Protein AF-W2LDK3-F1 (afdb_monomer)

Secondary structure (DSSP, 8-state):
----S-S------TTSB---HHHHHHHHHHHEEEEE-TTS-EEEEEEETTS-EEEPPSSSTTHHHHHHHHHH-TTHHHHHHHTTTTTTTTGGGB-HHHHHHHHHHHHHHHTT--TTGGG-HHHHHH-SSPP--HHHHHHHHHHHHTT--

pLDDT: mean 72.53, std 18.19, range [25.55, 94.19]

Foldseek 3Di:
DPPPPDPPPPDDPPPFFPADLVLLVLLLVVFWDFDADPVRHGPQWIAGPVRDIDRADPPPHSVVSVVVCVVPVVVSLVVCVVPVVNVCSRVSRGHPVRNLLVVLVCCCVVVVHDLCQLVDPVNCVPDPRHRDHSVRNVVVVVVVVVPDD

Organism: Phytophthora nicotianae (NCBI:txid4792)

Mean predicted aligned error: 12.31 Å

Sequence (149 aa):
MLEFLCPKATFIHSSIYHGTGKHLQKVCNFYFKPVLDYQDEPTGWFRCRCTKKRNQDPKPGYTNLMSHVRAQHPNFADEIAGS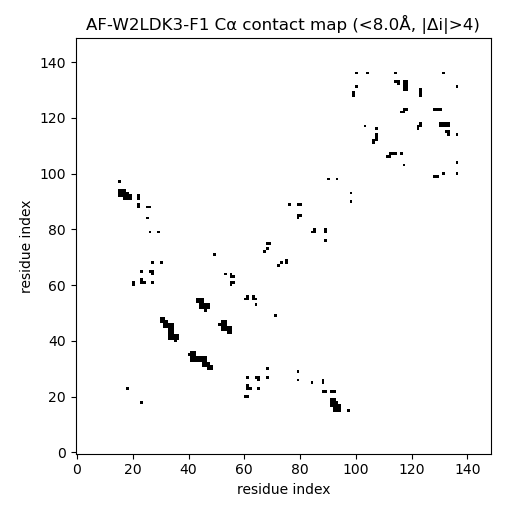GLSSGTLIGFVDKKSSIIFSWIDWVVSCNLPFNFPENHTVVKYTTMPSLSTESIEKYLIRENEGAP

Structure (mmCIF, N/CA/C/O backbone):
data_AF-W2LDK3-F1
#
_entry.id   AF-W2LDK3-F1
#
loop_
_atom_site.group_PDB
_atom_site.id
_atom_site.type_symbol
_atom_site.label_atom_id
_atom_site.label_alt_id
_atom_site.label_comp_id
_atom_site.label_asym_id
_atom_site.label_entity_id
_atom_site.label_seq_id
_atom_site.pdbx_PDB_ins_code
_atom_site.Cartn_x
_atom_site.Cartn_y
_atom_site.Cartn_z
_atom_site.occupancy
_atom_site.B_iso_or_equiv
_atom_site.auth_seq_id
_atom_site.auth_comp_id
_atom_site.auth_asym_id
_atom_site.auth_atom_id
_atom_site.pdbx_PDB_model_num
ATOM 1 N N . MET A 1 1 ? -20.198 -19.721 11.211 1.00 31.66 1 MET A N 1
ATOM 2 C CA . MET A 1 1 ? -20.502 -19.027 9.941 1.00 31.66 1 MET A CA 1
ATOM 3 C C . MET A 1 1 ? -19.542 -17.841 9.819 1.00 31.66 1 MET A C 1
ATOM 5 O O . MET A 1 1 ? -19.948 -16.699 9.936 1.00 31.66 1 MET A O 1
ATOM 9 N N . LEU A 1 2 ? -18.243 -18.145 9.705 1.00 27.30 2 LEU A N 1
ATOM 10 C CA . LEU A 1 2 ? -17.108 -17.205 9.788 1.00 27.30 2 LEU A CA 1
ATOM 11 C C . LEU A 1 2 ? -16.377 -17.084 8.433 1.00 27.30 2 LEU A C 1
ATOM 13 O O . LEU A 1 2 ? -15.203 -16.752 8.383 1.00 27.30 2 LEU A O 1
ATOM 17 N N . GLU A 1 3 ? -17.075 -17.363 7.327 1.00 25.55 3 GLU A N 1
ATOM 18 C CA . GLU A 1 3 ? -16.500 -17.385 5.969 1.00 25.55 3 GLU A CA 1
ATOM 19 C C . GLU A 1 3 ? -17.016 -16.258 5.055 1.00 25.55 3 GLU A C 1
ATOM 21 O O . GLU A 1 3 ? -16.751 -16.267 3.858 1.00 25.55 3 GLU A O 1
ATOM 26 N N . PHE A 1 4 ? -17.732 -15.259 5.589 1.00 28.69 4 PHE A N 1
ATOM 27 C CA . PHE A 1 4 ? -18.393 -14.241 4.756 1.00 28.69 4 PHE A CA 1
ATOM 28 C C . PHE A 1 4 ? -17.889 -12.800 4.887 1.00 28.69 4 PHE A C 1
ATOM 30 O O . PHE A 1 4 ? -18.347 -11.950 4.129 1.00 28.69 4 PHE A O 1
ATOM 37 N N . LEU A 1 5 ? -16.870 -12.506 5.703 1.00 34.56 5 LEU A N 1
ATOM 38 C CA . LEU A 1 5 ? -16.172 -11.209 5.618 1.00 34.56 5 LEU A CA 1
ATOM 39 C C . LEU A 1 5 ? -14.982 -11.294 4.653 1.00 34.56 5 LEU A C 1
ATOM 41 O O . LEU A 1 5 ? -13.809 -11.232 4.994 1.00 34.56 5 LEU A O 1
ATOM 45 N N . CYS A 1 6 ? -15.424 -11.544 3.424 1.00 30.05 6 CYS A N 1
ATOM 46 C CA . CYS A 1 6 ? -14.901 -11.298 2.094 1.00 30.05 6 CYS A CA 1
ATOM 47 C C . CYS A 1 6 ? -13.432 -10.826 1.912 1.00 30.05 6 CYS A C 1
ATOM 49 O O . CYS A 1 6 ? -13.054 -9.767 2.410 1.00 30.05 6 CYS A O 1
ATOM 51 N N . PRO A 1 7 ? -12.681 -11.479 0.998 1.00 27.16 7 PRO A N 1
ATOM 52 C CA . PRO A 1 7 ? -11.435 -11.019 0.354 1.00 27.16 7 PRO A CA 1
ATOM 53 C C . PRO A 1 7 ? -11.515 -9.690 -0.436 1.00 27.16 7 PRO A C 1
ATOM 55 O O . PRO A 1 7 ? -10.710 -9.459 -1.335 1.00 27.16 7 PRO A O 1
ATOM 58 N N . LYS A 1 8 ? -12.488 -8.819 -0.150 1.00 28.05 8 LYS A N 1
ATOM 59 C CA . LYS A 1 8 ? -12.795 -7.588 -0.895 1.00 28.05 8 LYS A CA 1
ATOM 60 C C . LYS A 1 8 ? -12.495 -6.329 -0.085 1.00 28.05 8 LYS A C 1
ATOM 62 O O . LYS A 1 8 ? -13.300 -5.407 -0.043 1.00 28.05 8 LYS A O 1
ATOM 67 N N . ALA A 1 9 ? -11.293 -6.224 0.474 1.00 33.94 9 ALA A N 1
ATOM 68 C CA . ALA A 1 9 ? -10.737 -4.920 0.854 1.00 33.94 9 ALA A CA 1
ATOM 69 C C . ALA A 1 9 ? -10.308 -4.115 -0.399 1.00 33.94 9 ALA A C 1
ATOM 71 O O . ALA A 1 9 ? -9.229 -3.529 -0.457 1.00 33.94 9 ALA A O 1
ATOM 72 N N . THR A 1 10 ? -11.144 -4.120 -1.437 1.00 39.53 10 THR A N 1
ATOM 73 C CA . THR A 1 10 ? -10.972 -3.393 -2.691 1.00 39.53 10 THR A CA 1
ATOM 74 C C . THR A 1 10 ? -11.974 -2.255 -2.728 1.00 39.53 10 THR A C 1
ATOM 76 O O . THR A 1 10 ? -12.932 -2.335 -3.483 1.00 39.53 10 THR A O 1
ATOM 79 N N . PHE A 1 11 ? -11.777 -1.212 -1.922 1.00 36.25 11 PHE A N 1
ATOM 80 C CA . PHE A 1 11 ? -12.147 0.152 -2.311 1.00 36.25 11 PHE A CA 1
ATOM 81 C C . PHE A 1 11 ? -11.659 1.161 -1.272 1.00 36.25 11 PHE A C 1
ATOM 83 O O . PHE A 1 11 ? -12.392 1.611 -0.401 1.00 36.25 11 PHE A O 1
ATOM 90 N N . ILE A 1 12 ? -10.409 1.599 -1.398 1.00 37.94 12 ILE A N 1
ATOM 91 C CA . ILE A 1 12 ? -10.079 2.938 -0.929 1.00 37.94 12 ILE A CA 1
ATOM 92 C C . ILE A 1 12 ? -9.706 3.772 -2.146 1.00 37.94 12 ILE A C 1
ATOM 94 O O . ILE A 1 12 ? -8.639 3.635 -2.741 1.00 37.94 12 ILE A O 1
ATOM 98 N N . HIS A 1 13 ? -10.667 4.621 -2.510 1.00 31.12 13 HIS A N 1
ATOM 99 C CA . HIS A 1 13 ? -10.583 5.691 -3.490 1.00 31.12 13 HIS A CA 1
ATOM 100 C C . HIS A 1 13 ? -9.206 6.379 -3.456 1.00 31.12 13 HIS A C 1
ATOM 102 O O . HIS A 1 13 ? -8.617 6.559 -2.388 1.00 31.12 13 HIS A O 1
ATOM 108 N N . SER A 1 14 ? -8.737 6.815 -4.630 1.00 36.56 14 SER A N 1
ATOM 109 C CA . SER A 1 14 ? -7.461 7.485 -4.963 1.00 36.56 14 SER A CA 1
ATOM 110 C C . SER A 1 14 ? -6.954 8.591 -4.003 1.00 36.56 14 SER A C 1
ATOM 112 O O . SER A 1 14 ? -5.867 9.132 -4.213 1.00 36.56 14 SER A O 1
ATOM 114 N N . SER A 1 15 ? -7.710 8.954 -2.973 1.00 34.59 15 SER A N 1
ATOM 115 C CA . SER A 1 15 ? -7.506 10.087 -2.073 1.00 34.59 15 SER A CA 1
ATOM 116 C C . SER A 1 15 ? -6.844 9.737 -0.730 1.00 34.59 15 SER A C 1
ATOM 118 O O . SER A 1 15 ? -6.595 10.649 0.047 1.00 34.59 15 SER A O 1
ATOM 120 N N . ILE A 1 16 ? -6.557 8.461 -0.427 1.00 41.22 16 ILE A N 1
ATOM 121 C CA . ILE A 1 16 ? -6.021 8.051 0.898 1.00 41.22 16 ILE A CA 1
ATOM 122 C C . ILE A 1 16 ? -4.550 7.597 0.835 1.00 41.22 16 ILE A C 1
ATOM 124 O O . ILE A 1 16 ? -3.898 7.435 1.864 1.00 41.22 16 ILE A O 1
ATOM 128 N N . TYR A 1 17 ? -3.985 7.446 -0.369 1.00 47.81 17 TYR A N 1
ATOM 129 C CA . TYR A 1 17 ? -2.644 6.894 -0.542 1.00 47.81 17 TYR A CA 1
ATOM 130 C C . TYR A 1 17 ? -1.513 7.927 -0.440 1.00 47.81 17 TYR A C 1
ATOM 132 O O . TYR A 1 17 ? -0.962 8.352 -1.464 1.00 47.81 17 TYR A O 1
ATOM 140 N N . HIS A 1 18 ? -1.125 8.295 0.783 1.00 53.84 18 HIS A N 1
ATOM 141 C CA . HIS A 1 18 ? 0.047 9.136 1.065 1.00 53.84 18 HIS A CA 1
ATOM 142 C C . HIS A 1 18 ? 1.259 8.269 1.436 1.00 53.84 18 HIS A C 1
ATOM 144 O O . HIS A 1 18 ? 1.732 8.256 2.571 1.00 53.84 18 HIS A O 1
ATOM 150 N N . GLY A 1 19 ? 1.771 7.523 0.452 1.00 55.06 19 GLY A N 1
ATOM 151 C CA . GLY A 1 19 ? 2.981 6.720 0.623 1.00 55.06 19 GLY A CA 1
ATOM 152 C C . GLY A 1 19 ? 4.193 7.595 0.946 1.00 55.06 19 GLY A C 1
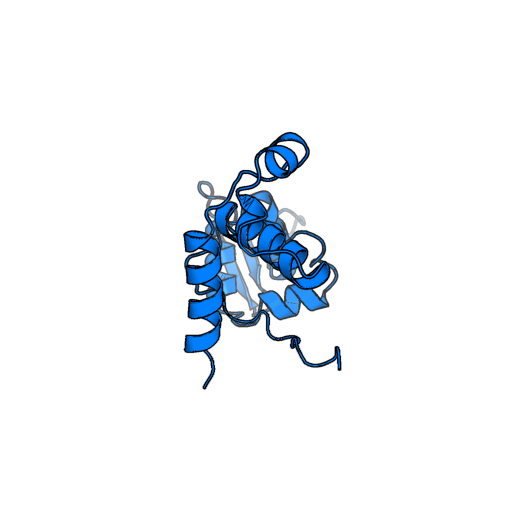ATOM 153 O O . GLY A 1 19 ? 4.503 8.528 0.206 1.00 55.06 19 GLY A O 1
ATOM 154 N N . THR A 1 20 ? 4.918 7.290 2.024 1.00 59.59 20 THR A N 1
ATOM 155 C CA . THR A 1 20 ? 6.215 7.945 2.276 1.00 59.59 20 THR A CA 1
ATOM 156 C C . THR A 1 20 ? 7.237 7.529 1.210 1.00 59.59 20 THR A C 1
ATOM 158 O O . THR A 1 20 ? 7.104 6.468 0.595 1.00 59.59 20 THR A O 1
ATOM 161 N N . GLY A 1 21 ? 8.297 8.321 1.001 1.00 64.12 21 GLY A N 1
ATOM 162 C CA . GLY A 1 21 ? 9.289 8.073 -0.060 1.00 64.12 21 GLY A CA 1
ATOM 163 C C . GLY A 1 21 ? 9.857 6.643 -0.096 1.00 64.12 21 GLY A C 1
ATOM 164 O O . GLY A 1 21 ? 10.077 6.102 -1.176 1.00 64.12 21 GLY A O 1
ATOM 165 N N . LYS A 1 22 ? 10.000 5.988 1.066 1.00 67.62 22 LYS A N 1
ATOM 166 C CA . LYS A 1 22 ? 10.462 4.592 1.178 1.00 67.62 22 LYS A CA 1
ATOM 167 C C . LYS A 1 22 ? 9.435 3.569 0.666 1.00 67.62 22 LYS A C 1
ATOM 169 O O . LYS A 1 22 ? 9.817 2.571 0.061 1.00 67.62 22 LYS A O 1
ATOM 174 N N . HIS A 1 23 ? 8.140 3.804 0.879 1.00 73.19 23 HIS A N 1
ATOM 175 C CA . HIS A 1 23 ? 7.073 2.92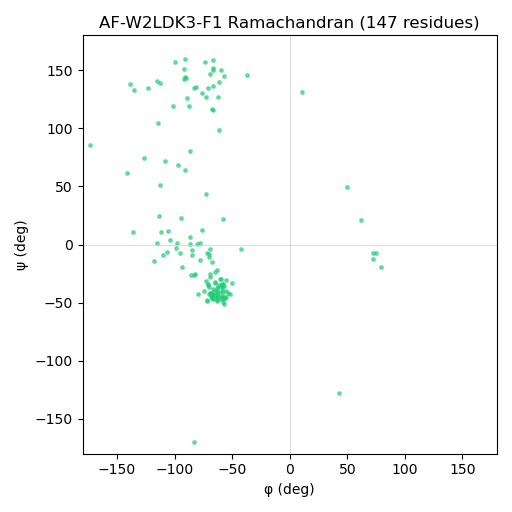8 0.376 1.00 73.19 23 HIS A CA 1
ATOM 176 C C . HIS A 1 23 ? 6.874 3.111 -1.131 1.00 73.19 23 HIS A C 1
ATOM 178 O O . HIS A 1 23 ? 6.750 2.127 -1.860 1.00 73.19 23 HIS A O 1
ATOM 184 N N . LEU A 1 24 ? 6.950 4.362 -1.608 1.00 76.44 24 LEU A N 1
ATOM 185 C CA . LEU A 1 24 ? 6.942 4.678 -3.039 1.00 76.44 24 LEU A CA 1
ATOM 186 C C . LEU A 1 24 ? 8.087 3.966 -3.767 1.00 76.44 24 LEU A C 1
ATOM 188 O O . LEU A 1 24 ? 7.856 3.352 -4.806 1.00 76.44 24 LEU A O 1
ATOM 192 N N . GLN A 1 25 ? 9.292 3.990 -3.191 1.00 81.44 25 GLN A N 1
ATOM 193 C CA . GLN A 1 25 ? 10.464 3.311 -3.737 1.00 81.44 25 GLN A CA 1
ATOM 194 C C . GLN A 1 25 ? 10.249 1.803 -3.903 1.00 81.44 25 GLN A C 1
ATOM 196 O O . GLN A 1 25 ? 10.504 1.278 -4.982 1.00 81.44 25 GLN A O 1
ATOM 201 N N . LYS A 1 26 ? 9.756 1.098 -2.875 1.00 82.69 26 LYS A N 1
ATOM 202 C CA . LYS A 1 26 ? 9.536 -0.358 -2.951 1.00 82.69 26 LYS A CA 1
ATOM 203 C C . LYS A 1 26 ? 8.593 -0.740 -4.091 1.00 82.69 26 LYS A C 1
ATOM 205 O O . LYS A 1 26 ? 8.911 -1.630 -4.874 1.00 82.69 26 LYS A O 1
ATOM 210 N N . VAL A 1 27 ? 7.465 -0.040 -4.212 1.00 83.44 27 VAL A N 1
ATOM 211 C CA . VAL A 1 27 ? 6.500 -0.295 -5.291 1.00 83.44 27 VAL A CA 1
ATOM 212 C C . VAL A 1 27 ? 7.096 0.067 -6.649 1.00 83.44 27 VAL A C 1
ATOM 214 O O . VAL A 1 27 ? 6.975 -0.707 -7.592 1.00 83.44 27 VAL A O 1
ATOM 217 N N . CYS A 1 28 ? 7.798 1.194 -6.771 1.00 86.00 28 CYS A N 1
ATOM 218 C CA . CYS A 1 28 ? 8.430 1.555 -8.040 1.00 86.00 28 CYS A CA 1
ATOM 219 C C . CYS A 1 28 ? 9.498 0.534 -8.456 1.00 86.00 28 CYS A C 1
ATOM 221 O O . CYS A 1 28 ? 9.520 0.141 -9.614 1.00 86.00 28 CYS A O 1
ATOM 223 N N . ASN A 1 29 ? 10.307 0.025 -7.527 1.00 87.44 29 ASN A N 1
ATOM 224 C CA . ASN A 1 29 ? 11.314 -1.003 -7.807 1.00 87.44 29 ASN A CA 1
ATOM 225 C C . ASN A 1 29 ? 10.702 -2.337 -8.255 1.00 87.44 29 ASN A C 1
ATOM 227 O O . ASN A 1 29 ? 11.355 -3.115 -8.945 1.00 87.44 29 ASN A O 1
ATOM 231 N N . PHE A 1 30 ? 9.446 -2.611 -7.894 1.00 88.38 30 PHE A N 1
ATOM 232 C CA . PHE A 1 30 ? 8.735 -3.764 -8.431 1.00 88.38 30 PHE A CA 1
ATOM 233 C C . PHE A 1 30 ? 8.470 -3.597 -9.933 1.00 88.38 30 PHE A C 1
ATOM 235 O O . PHE A 1 30 ? 8.742 -4.513 -10.711 1.00 88.38 30 PHE A O 1
ATOM 242 N N . TYR A 1 31 ? 7.976 -2.432 -10.360 1.00 89.50 31 TYR A N 1
ATOM 243 C CA . TYR A 1 31 ? 7.582 -2.181 -11.752 1.00 89.50 31 TYR A CA 1
ATOM 244 C C . TYR A 1 31 ? 8.723 -1.723 -12.658 1.00 89.50 31 TYR A C 1
ATOM 246 O O . TYR A 1 31 ? 8.650 -1.926 -13.868 1.00 89.50 31 TYR A O 1
ATOM 254 N N . PHE A 1 32 ? 9.760 -1.103 -12.108 1.00 91.31 32 PHE A N 1
ATOM 255 C CA . PHE A 1 32 ? 10.806 -0.450 -12.877 1.00 91.31 32 PHE A CA 1
ATOM 256 C C . PHE A 1 32 ? 12.165 -1.114 -12.691 1.00 91.31 32 PHE A C 1
ATOM 258 O O . PHE A 1 32 ? 12.562 -1.461 -11.583 1.00 91.31 32 PHE A O 1
ATOM 265 N N . LYS A 1 33 ? 12.911 -1.211 -13.791 1.00 91.00 33 LYS A N 1
ATOM 266 C CA . LYS A 1 33 ? 14.338 -1.545 -13.791 1.00 91.00 33 LYS A CA 1
ATOM 267 C C . LYS A 1 33 ? 15.148 -0.329 -14.248 1.00 91.00 33 LYS A C 1
ATOM 269 O O . LYS A 1 33 ? 14.703 0.339 -15.190 1.00 91.00 33 LYS A O 1
ATOM 274 N N . PRO A 1 34 ? 16.300 -0.027 -13.625 1.00 88.44 34 PRO A N 1
ATOM 275 C CA . PRO A 1 34 ? 17.171 1.034 -14.112 1.00 88.44 34 PRO A CA 1
ATOM 276 C C . PRO A 1 34 ? 17.651 0.696 -15.526 1.00 88.44 34 PRO A C 1
ATOM 278 O O . PRO A 1 34 ? 17.913 -0.462 -15.855 1.00 88.44 34 PRO A O 1
ATOM 281 N N . VAL A 1 35 ? 17.709 1.708 -16.384 1.00 88.62 35 VAL A N 1
ATOM 282 C CA . VAL A 1 35 ? 18.354 1.614 -17.690 1.00 88.62 35 VAL A CA 1
ATOM 283 C C . VAL A 1 35 ? 19.819 1.948 -17.477 1.00 88.62 35 VAL A C 1
ATOM 285 O O . VAL A 1 35 ? 20.142 3.054 -17.035 1.00 88.62 35 VAL A O 1
ATOM 288 N N . LEU A 1 36 ? 20.673 0.982 -17.785 1.00 88.31 36 LEU A N 1
ATOM 289 C CA . LEU A 1 36 ? 22.115 1.137 -17.716 1.00 88.31 36 LEU A CA 1
ATOM 290 C C . LEU A 1 36 ? 22.659 1.595 -19.072 1.00 88.31 36 LEU A C 1
ATOM 292 O O . LEU A 1 36 ? 22.043 1.321 -20.111 1.00 88.31 36 LEU A O 1
ATOM 296 N N . ASP A 1 37 ? 23.762 2.333 -19.054 1.00 86.44 37 ASP A N 1
ATOM 297 C CA . ASP A 1 37 ? 24.528 2.645 -20.259 1.00 86.44 37 ASP A CA 1
ATOM 298 C C . ASP A 1 37 ? 25.494 1.503 -20.627 1.00 86.44 37 ASP A C 1
ATOM 300 O O . ASP A 1 37 ? 25.407 0.388 -20.116 1.00 86.44 37 ASP A O 1
ATOM 304 N N . TYR A 1 38 ? 26.394 1.761 -21.575 1.00 86.81 38 TYR A N 1
ATOM 305 C CA . TYR A 1 38 ? 27.389 0.795 -22.050 1.00 86.81 38 TYR A CA 1
ATOM 306 C C . TYR A 1 38 ? 28.488 0.481 -21.016 1.00 86.81 38 TYR A C 1
ATOM 308 O O . TYR A 1 38 ? 29.292 -0.416 -21.257 1.00 86.81 38 TYR A O 1
ATOM 316 N N . GLN A 1 39 ? 28.540 1.213 -19.901 1.00 88.50 39 GLN A N 1
ATOM 317 C CA . GLN A 1 39 ? 29.442 1.003 -18.766 1.00 88.50 39 GLN A CA 1
ATOM 318 C C . GLN A 1 39 ? 28.716 0.393 -17.556 1.00 88.50 39 GLN A C 1
ATOM 320 O O . GLN A 1 39 ? 29.291 0.341 -16.475 1.00 88.50 39 GLN A O 1
ATOM 325 N N . ASP A 1 40 ? 27.479 -0.085 -17.741 1.00 84.25 40 ASP A N 1
ATOM 326 C CA . ASP A 1 40 ? 26.603 -0.579 -16.675 1.00 84.25 40 ASP A CA 1
ATOM 327 C C . ASP A 1 40 ? 26.236 0.492 -15.619 1.00 84.25 40 ASP A C 1
ATOM 329 O O . ASP A 1 40 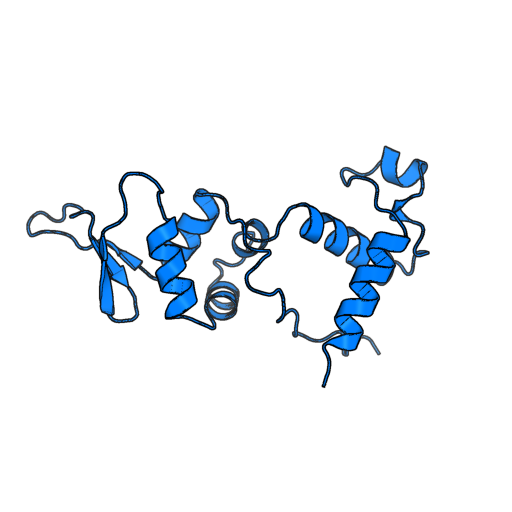? 25.771 0.166 -14.524 1.00 84.25 40 ASP A O 1
ATOM 333 N N . GLU A 1 41 ? 26.353 1.783 -15.957 1.00 85.06 41 GLU A N 1
ATOM 334 C CA . GLU A 1 41 ? 26.061 2.886 -15.038 1.00 85.06 41 GLU A CA 1
ATOM 335 C C . GLU A 1 41 ? 24.591 3.354 -15.125 1.00 85.06 41 GLU A C 1
ATOM 337 O O . GLU A 1 41 ? 23.990 3.374 -16.210 1.00 85.06 41 GLU A O 1
ATOM 342 N N . PRO A 1 42 ? 23.953 3.758 -14.004 1.00 81.31 42 PRO A N 1
ATOM 343 C CA . PRO A 1 42 ? 22.564 4.212 -14.004 1.00 81.31 42 PRO A CA 1
ATOM 344 C C . PRO A 1 42 ? 22.375 5.532 -14.765 1.00 81.31 42 PRO A C 1
ATOM 346 O O . PRO A 1 42 ? 22.789 6.600 -14.323 1.00 81.31 42 PRO A O 1
ATOM 349 N N . THR A 1 43 ? 21.612 5.496 -15.859 1.00 82.75 43 THR A N 1
ATOM 350 C CA . THR A 1 43 ? 21.363 6.681 -16.710 1.00 82.75 43 THR A CA 1
ATOM 351 C C . THR A 1 43 ? 20.333 7.675 -16.151 1.00 82.75 43 THR A C 1
ATOM 353 O O . THR A 1 43 ? 19.965 8.635 -16.827 1.00 82.75 43 THR A O 1
ATOM 356 N N . GLY A 1 44 ? 19.772 7.417 -14.964 1.00 79.75 44 GLY A N 1
ATOM 357 C CA . GLY A 1 44 ? 18.603 8.135 -14.426 1.00 79.75 44 GLY A CA 1
ATOM 358 C C . GLY A 1 44 ? 17.266 7.753 -15.084 1.00 79.75 44 GLY A C 1
ATOM 359 O O . GLY A 1 44 ? 16.194 8.122 -14.596 1.00 79.75 44 GLY A O 1
ATOM 360 N N . TRP A 1 45 ? 17.305 6.952 -16.153 1.00 85.81 45 TRP A N 1
ATOM 361 C CA . TRP A 1 45 ? 16.120 6.401 -16.796 1.00 85.81 45 TRP A CA 1
ATOM 362 C C . TRP A 1 45 ? 15.724 5.061 -16.196 1.00 85.81 45 TRP A C 1
ATOM 364 O O . TRP A 1 45 ? 16.549 4.200 -15.904 1.00 85.81 45 TRP A O 1
ATOM 374 N N . PHE A 1 46 ? 14.419 4.853 -16.110 1.00 90.00 46 PHE A N 1
ATOM 375 C CA . PHE A 1 46 ? 13.811 3.632 -15.619 1.00 90.00 46 PHE A CA 1
ATOM 376 C C . PHE A 1 46 ? 12.886 3.057 -16.683 1.00 90.00 46 PHE A C 1
ATOM 378 O O . PHE A 1 46 ? 12.091 3.775 -17.295 1.00 90.00 46 PHE A O 1
ATOM 385 N N . ARG A 1 47 ? 12.973 1.746 -16.908 1.00 92.62 47 ARG A N 1
ATOM 386 C CA . ARG A 1 47 ? 12.093 1.002 -17.811 1.00 92.62 47 ARG A CA 1
ATOM 387 C C . ARG A 1 47 ? 11.043 0.262 -16.995 1.00 92.62 47 ARG A C 1
ATOM 389 O O . ARG A 1 47 ? 11.386 -0.590 -16.180 1.00 92.62 47 ARG A O 1
ATOM 396 N N . CYS A 1 48 ? 9.778 0.581 -17.239 1.00 94.19 48 CYS A N 1
ATOM 397 C CA . CYS A 1 48 ? 8.654 -0.118 -16.634 1.00 94.19 48 CYS A CA 1
ATOM 398 C C . CYS A 1 48 ? 8.457 -1.510 -17.261 1.00 94.19 48 CYS A C 1
ATOM 400 O O . CYS A 1 48 ? 8.805 -1.725 -18.425 1.00 94.19 48 CYS A O 1
ATOM 402 N N . ARG A 1 49 ? 7.808 -2.429 -16.537 1.00 91.69 49 ARG A N 1
ATOM 403 C CA . ARG A 1 49 ? 7.300 -3.711 -17.059 1.00 91.69 49 ARG A CA 1
ATOM 404 C C . ARG A 1 49 ? 6.372 -3.543 -18.264 1.00 91.69 49 ARG A C 1
ATOM 406 O O . ARG A 1 49 ? 6.396 -4.384 -19.151 1.00 91.69 49 ARG A O 1
ATOM 413 N N . CYS A 1 50 ? 5.635 -2.431 -18.360 1.00 91.00 50 CYS A N 1
ATOM 414 C CA . CYS A 1 50 ? 4.841 -2.092 -19.550 1.00 91.00 50 CYS A CA 1
ATOM 415 C C . CYS A 1 50 ? 5.681 -1.554 -20.729 1.00 91.00 50 CYS A C 1
ATOM 417 O O . CYS A 1 50 ? 5.132 -0.999 -21.678 1.00 91.00 50 CYS A O 1
ATOM 419 N N . THR A 1 51 ? 7.013 -1.674 -20.671 1.00 86.06 51 THR A N 1
ATOM 420 C CA . THR A 1 51 ? 8.030 -1.239 -21.653 1.00 86.06 51 THR A CA 1
ATOM 421 C C . THR A 1 51 ? 8.277 0.271 -21.768 1.00 86.06 51 THR A C 1
ATOM 423 O O . THR A 1 51 ? 9.304 0.683 -22.315 1.00 86.06 51 THR A O 1
ATOM 426 N N . LYS A 1 52 ? 7.418 1.119 -21.187 1.00 89.00 52 LYS A N 1
ATOM 427 C CA . LYS A 1 52 ? 7.596 2.583 -21.187 1.00 89.00 52 LYS A CA 1
ATOM 428 C C . LYS A 1 52 ? 8.814 3.008 -20.354 1.00 89.00 52 LYS A C 1
ATOM 430 O O . LYS A 1 52 ? 9.018 2.525 -19.240 1.00 89.00 52 LYS A O 1
ATOM 435 N N . LYS A 1 53 ? 9.606 3.946 -20.886 1.00 88.50 53 LYS A N 1
ATOM 436 C CA . LYS A 1 53 ? 10.732 4.578 -20.179 1.00 88.50 53 LYS A CA 1
ATOM 437 C C . LYS A 1 53 ? 10.278 5.856 -19.470 1.00 88.50 53 LYS A C 1
ATOM 439 O O . LYS A 1 53 ? 9.467 6.605 -20.015 1.00 88.50 53 LYS A O 1
ATOM 444 N N . ARG A 1 54 ? 10.807 6.120 -18.275 1.00 86.25 54 ARG A N 1
ATOM 445 C CA . ARG A 1 54 ? 10.580 7.354 -17.507 1.00 86.25 54 ARG A CA 1
ATOM 446 C C . ARG A 1 54 ? 11.880 7.828 -16.869 1.00 86.25 54 ARG A C 1
ATOM 448 O O . ARG A 1 54 ? 12.635 7.009 -16.358 1.00 86.25 54 ARG A O 1
ATOM 455 N N . ASN A 1 55 ? 12.118 9.133 -16.906 1.00 85.62 55 ASN A N 1
ATOM 456 C CA . ASN A 1 55 ? 13.190 9.763 -16.147 1.00 85.62 55 ASN A CA 1
ATOM 457 C C . ASN A 1 55 ? 12.700 10.008 -14.715 1.00 85.62 55 ASN A C 1
ATOM 459 O O . ASN A 1 55 ? 11.566 10.459 -14.533 1.00 85.62 55 ASN A O 1
ATOM 463 N N . GLN A 1 56 ? 13.510 9.694 -13.710 1.00 78.88 56 GLN A N 1
ATOM 464 C CA . GLN A 1 56 ? 13.165 10.033 -12.333 1.00 78.88 56 GLN A CA 1
ATOM 465 C C . GLN A 1 56 ? 13.407 11.527 -12.098 1.00 78.88 56 GLN A C 1
ATOM 467 O O . GLN A 1 56 ? 14.468 12.049 -12.433 1.00 78.88 56 GLN A O 1
ATOM 472 N N . ASP A 1 57 ? 12.423 12.232 -11.536 1.00 69.81 57 ASP A N 1
ATOM 473 C CA . ASP A 1 57 ? 12.579 13.662 -11.284 1.00 69.81 57 ASP A CA 1
ATOM 474 C C . ASP A 1 57 ? 13.572 13.904 -10.135 1.00 69.81 57 ASP A C 1
ATOM 476 O O . ASP A 1 57 ? 13.443 13.293 -9.068 1.00 69.81 57 ASP A O 1
ATOM 480 N N . PRO A 1 58 ? 14.515 14.851 -10.282 1.00 64.69 58 PRO A N 1
ATOM 481 C CA . PRO A 1 58 ? 15.526 15.112 -9.261 1.00 64.69 58 PRO A CA 1
ATOM 482 C C . PRO A 1 58 ? 14.964 15.711 -7.958 1.00 64.69 58 PRO A C 1
ATOM 484 O O . PRO A 1 58 ? 15.677 15.736 -6.956 1.00 64.69 58 PRO A O 1
ATOM 487 N N . LYS A 1 59 ? 13.717 16.219 -7.937 1.00 59.34 59 LYS A N 1
ATOM 488 C CA . LYS A 1 59 ? 13.172 17.009 -6.809 1.00 59.34 59 LYS A CA 1
ATOM 489 C C . LYS A 1 59 ? 11.740 16.687 -6.337 1.00 59.34 59 LYS A C 1
ATOM 491 O O . LYS A 1 59 ? 11.244 17.382 -5.455 1.00 59.34 59 LYS A O 1
ATOM 496 N N . PRO A 1 60 ? 11.109 15.588 -6.784 1.00 59.03 60 PRO A N 1
ATOM 497 C CA . PRO A 1 60 ? 10.283 14.812 -5.859 1.00 59.03 60 PRO A CA 1
ATOM 498 C C . PRO A 1 60 ? 10.418 13.293 -6.084 1.00 59.03 60 PRO A C 1
ATOM 500 O O . PRO A 1 60 ? 9.437 12.615 -6.379 1.00 59.03 60 PRO A O 1
ATOM 503 N N . GLY A 1 61 ? 11.620 12.735 -5.915 1.00 74.19 61 GLY A N 1
ATOM 504 C CA . GLY A 1 61 ? 11.845 11.293 -5.727 1.00 74.19 61 GLY A CA 1
ATOM 505 C C . GLY A 1 61 ? 11.030 10.356 -6.640 1.00 74.19 61 GLY 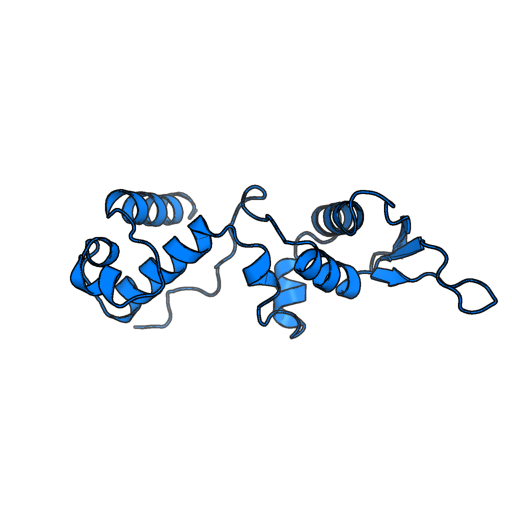A C 1
ATOM 506 O O . GLY A 1 61 ? 11.063 10.464 -7.857 1.00 74.19 61 GLY A O 1
ATOM 507 N N . TYR A 1 62 ? 10.327 9.379 -6.059 1.00 78.19 62 TYR A N 1
ATOM 508 C CA . TYR A 1 62 ? 9.595 8.317 -6.780 1.00 78.19 62 TYR A CA 1
ATOM 509 C C . TYR A 1 62 ? 8.158 8.696 -7.198 1.00 78.19 62 TYR A C 1
ATOM 511 O O . TYR A 1 62 ? 7.406 7.850 -7.683 1.00 78.19 62 TYR A O 1
ATOM 519 N N . THR A 1 63 ? 7.736 9.949 -7.008 1.00 80.62 63 THR A N 1
ATOM 520 C CA . THR A 1 63 ? 6.335 10.368 -7.202 1.00 80.62 63 THR A CA 1
ATOM 521 C C . THR A 1 63 ? 5.892 10.264 -8.661 1.00 80.62 63 THR A C 1
ATOM 523 O O . THR A 1 63 ? 4.780 9.818 -8.949 1.00 80.62 63 THR A O 1
ATOM 526 N N . ASN A 1 64 ? 6.768 10.624 -9.600 1.00 84.06 64 ASN A N 1
ATOM 527 C CA . ASN A 1 64 ? 6.463 10.575 -11.028 1.00 84.06 64 ASN A CA 1
ATOM 528 C C . ASN A 1 64 ? 6.382 9.128 -11.565 1.00 84.06 64 ASN A C 1
ATOM 530 O O . ASN A 1 64 ? 5.518 8.819 -12.390 1.00 84.06 64 ASN A O 1
ATOM 534 N N . LEU A 1 65 ? 7.214 8.222 -11.039 1.00 86.44 65 LEU A N 1
ATOM 535 C CA . LEU A 1 65 ? 7.159 6.785 -11.305 1.00 86.44 65 LEU A CA 1
ATOM 536 C C . LEU A 1 65 ? 5.884 6.173 -10.712 1.00 86.44 65 LEU A C 1
ATOM 538 O O . LEU A 1 65 ? 5.190 5.430 -11.400 1.00 86.44 65 LEU A O 1
ATOM 542 N N . MET A 1 66 ? 5.509 6.548 -9.486 1.00 85.12 66 MET A N 1
ATOM 543 C CA . MET A 1 66 ? 4.261 6.093 -8.863 1.00 85.12 66 MET A CA 1
ATOM 544 C C . MET A 1 66 ? 3.021 6.566 -9.632 1.00 85.12 66 MET A C 1
ATOM 546 O O . MET A 1 66 ? 2.086 5.793 -9.825 1.00 85.12 66 MET A O 1
ATOM 550 N N . SER A 1 67 ? 3.010 7.812 -10.115 1.00 83.94 67 SER A N 1
ATOM 551 C CA . SER A 1 67 ? 1.928 8.319 -10.970 1.00 83.94 67 SER A CA 1
ATOM 552 C C . SER A 1 67 ? 1.766 7.463 -12.233 1.00 83.94 67 SER A C 1
ATOM 554 O O . SER A 1 67 ? 0.653 7.090 -12.604 1.00 83.94 67 SER A O 1
ATOM 556 N N . HIS A 1 68 ? 2.881 7.045 -12.842 1.00 89.00 68 HIS A N 1
ATOM 557 C CA . HIS A 1 68 ? 2.851 6.092 -13.947 1.00 89.00 68 HIS A CA 1
ATOM 558 C C . HIS A 1 68 ? 2.289 4.723 -13.538 1.00 89.00 68 HIS A C 1
ATOM 560 O O . HIS A 1 68 ? 1.462 4.188 -14.274 1.00 89.00 68 HIS A O 1
ATOM 566 N N . VAL A 1 69 ? 2.701 4.170 -12.387 1.00 87.94 69 VAL A N 1
ATOM 567 C CA . VAL A 1 69 ? 2.177 2.884 -11.889 1.00 87.94 69 VAL A CA 1
ATOM 568 C C . VAL A 1 69 ? 0.661 2.952 -11.746 1.00 87.94 69 VAL A C 1
ATOM 570 O O . VAL A 1 69 ? -0.034 2.140 -12.341 1.00 87.94 69 VAL A O 1
ATOM 573 N N . ARG A 1 70 ? 0.137 3.978 -11.069 1.00 83.56 70 ARG A N 1
ATOM 574 C CA . ARG A 1 70 ? -1.313 4.165 -10.887 1.00 83.56 70 ARG A CA 1
ATOM 575 C C . ARG A 1 70 ? -2.070 4.280 -12.213 1.00 83.56 70 ARG A C 1
ATOM 577 O O . ARG A 1 70 ? -3.187 3.794 -12.319 1.00 83.56 70 ARG A O 1
ATOM 584 N N . ALA A 1 71 ? -1.466 4.908 -13.222 1.00 84.44 71 ALA A N 1
ATOM 585 C CA . ALA A 1 71 ? -2.102 5.124 -14.519 1.00 84.44 71 ALA A CA 1
ATOM 586 C C . ALA A 1 71 ? -2.028 3.919 -15.471 1.00 84.44 71 ALA A C 1
ATOM 588 O O . ALA A 1 71 ? -2.818 3.846 -16.408 1.00 84.44 71 ALA A O 1
ATOM 589 N N . GLN A 1 72 ? -1.035 3.037 -15.333 1.00 89.88 72 GLN A N 1
ATOM 590 C CA . GLN A 1 72 ? -0.769 1.955 -16.299 1.00 89.88 72 GLN A CA 1
ATOM 591 C C . GLN A 1 72 ? -0.904 0.553 -15.707 1.00 89.88 72 GLN A C 1
ATOM 593 O O . GLN A 1 72 ? -0.996 -0.413 -16.458 1.00 89.88 72 GLN A O 1
ATOM 598 N N . HIS A 1 73 ? -0.942 0.451 -14.383 1.00 87.31 73 HIS A N 1
ATOM 599 C CA . HIS A 1 73 ? -1.112 -0.782 -13.628 1.00 87.31 73 HIS A CA 1
ATOM 600 C C . HIS A 1 73 ? -2.294 -0.588 -12.666 1.00 87.31 73 HIS A C 1
ATOM 602 O O . HIS A 1 73 ? -2.086 -0.367 -11.475 1.00 87.31 73 HIS A O 1
ATOM 608 N N . PRO A 1 74 ? -3.550 -0.607 -13.157 1.00 81.00 74 PRO A N 1
ATOM 609 C CA . PRO A 1 74 ? -4.724 -0.361 -12.312 1.00 81.00 74 PRO A CA 1
ATOM 610 C C . PRO A 1 74 ? -4.845 -1.373 -11.162 1.00 81.00 74 PRO A C 1
ATOM 612 O O . PRO A 1 74 ? -5.272 -1.007 -10.073 1.00 81.00 74 PRO A O 1
ATOM 615 N N . ASN A 1 75 ? -4.361 -2.601 -11.368 1.00 82.12 75 ASN A N 1
ATOM 616 C CA . ASN A 1 75 ? -4.373 -3.679 -10.375 1.00 82.12 75 ASN A CA 1
ATOM 617 C C . ASN A 1 75 ? -3.059 -3.757 -9.576 1.00 82.12 75 ASN A C 1
ATOM 619 O O . ASN A 1 75 ? -2.703 -4.813 -9.051 1.00 82.12 75 ASN A O 1
ATOM 623 N N . PHE A 1 76 ? -2.294 -2.658 -9.489 1.00 82.00 76 PHE A N 1
ATOM 624 C CA . PHE A 1 76 ? -0.955 -2.713 -8.898 1.00 82.00 76 PHE A CA 1
ATOM 625 C C . PHE A 1 76 ? -0.953 -3.169 -7.436 1.00 82.00 76 PHE A C 1
ATOM 627 O O . PHE A 1 76 ? 0.037 -3.743 -6.984 1.00 82.00 76 PHE A O 1
ATOM 634 N N . ALA A 1 77 ? -2.026 -2.883 -6.691 1.00 76.00 77 ALA A N 1
ATOM 635 C CA . ALA A 1 77 ? -2.168 -3.283 -5.298 1.00 76.00 77 ALA A CA 1
ATOM 636 C C . ALA A 1 77 ? -2.224 -4.811 -5.167 1.00 76.00 77 ALA A C 1
ATOM 638 O O . ALA A 1 77 ? -1.494 -5.365 -4.348 1.00 76.00 77 ALA A O 1
ATOM 639 N N . ASP A 1 78 ? -2.993 -5.484 -6.025 1.00 77.25 78 ASP A N 1
ATOM 640 C CA . ASP A 1 78 ? -3.134 -6.944 -6.035 1.00 77.25 78 ASP A CA 1
ATOM 641 C C . ASP A 1 78 ? -1.843 -7.630 -6.491 1.00 77.25 78 ASP A C 1
ATOM 643 O O . ASP A 1 78 ? -1.386 -8.600 -5.886 1.00 77.25 78 ASP A O 1
ATOM 647 N N . GLU A 1 79 ? -1.188 -7.078 -7.517 1.00 82.94 79 GLU A N 1
ATOM 648 C CA . GLU A 1 79 ? 0.112 -7.567 -7.987 1.00 82.94 79 GLU A CA 1
ATOM 649 C C . GLU A 1 79 ? 1.185 -7.468 -6.890 1.00 82.94 79 GLU A C 1
ATOM 651 O O . GLU A 1 79 ? 1.976 -8.393 -6.690 1.00 82.94 79 GLU A O 1
ATOM 656 N N . ILE A 1 80 ? 1.201 -6.364 -6.134 1.00 82.00 80 ILE A N 1
ATOM 657 C CA . ILE A 1 80 ? 2.102 -6.193 -4.989 1.00 82.00 80 ILE A CA 1
ATOM 658 C C . ILE A 1 80 ? 1.712 -7.145 -3.852 1.00 82.00 80 ILE A C 1
ATOM 660 O O . ILE A 1 80 ? 2.606 -7.759 -3.263 1.00 82.00 80 ILE A O 1
ATOM 664 N N . ALA A 1 81 ? 0.413 -7.314 -3.578 1.00 75.38 81 ALA A N 1
ATOM 665 C CA . ALA A 1 81 ? -0.117 -8.232 -2.571 1.00 75.38 81 ALA A CA 1
ATOM 666 C C . ALA A 1 81 ? 0.359 -9.677 -2.806 1.00 75.38 81 ALA A C 1
ATOM 668 O O . ALA A 1 81 ? 0.866 -10.315 -1.880 1.00 75.38 81 ALA A O 1
ATOM 669 N N . GLY A 1 82 ? 0.280 -10.150 -4.055 1.00 74.94 82 GLY A N 1
ATOM 670 C CA . GLY A 1 82 ? 0.688 -11.499 -4.462 1.00 74.94 82 GLY A CA 1
ATOM 671 C C . GLY A 1 82 ? 2.198 -11.704 -4.622 1.00 74.94 82 GLY A C 1
ATOM 672 O O . GLY A 1 82 ? 2.661 -12.838 -4.694 1.00 74.94 82 GLY A O 1
ATOM 673 N N . SER A 1 83 ? 2.992 -10.631 -4.658 1.00 74.69 83 SER A N 1
ATOM 674 C CA . SER A 1 83 ? 4.440 -10.712 -4.912 1.00 74.69 83 SER A CA 1
ATOM 675 C C . SER A 1 83 ? 5.316 -10.961 -3.679 1.00 74.69 83 SER A C 1
ATOM 677 O O . SER A 1 83 ? 6.542 -10.962 -3.789 1.00 74.69 83 SER A O 1
ATOM 679 N N . GLY A 1 84 ? 4.723 -11.089 -2.486 1.00 68.88 84 GLY A N 1
ATOM 680 C CA . GLY A 1 84 ? 5.460 -11.163 -1.215 1.00 68.88 84 GLY A CA 1
ATOM 681 C C . GLY A 1 84 ? 6.085 -9.831 -0.768 1.00 68.88 84 GLY A C 1
ATOM 682 O O . GLY A 1 84 ? 6.530 -9.703 0.370 1.00 68.88 84 GLY A O 1
ATOM 683 N N . LEU A 1 85 ? 6.046 -8.795 -1.616 1.00 68.31 85 LEU A N 1
ATOM 684 C CA . LEU A 1 85 ? 6.433 -7.422 -1.275 1.00 68.31 85 LEU A CA 1
ATOM 685 C C . LEU A 1 85 ? 5.410 -6.732 -0.350 1.00 68.31 85 LEU A C 1
ATOM 687 O O . LEU A 1 85 ? 5.639 -5.612 0.115 1.00 68.31 85 LEU A O 1
ATOM 691 N N . SER A 1 86 ? 4.277 -7.394 -0.112 1.00 61.66 86 SER A N 1
ATOM 692 C CA . SER A 1 86 ? 3.083 -6.897 0.567 1.00 61.66 86 SER A CA 1
ATOM 693 C C . SER A 1 86 ? 3.260 -6.648 2.058 1.00 61.66 86 SER A C 1
ATOM 695 O O . SER A 1 86 ? 2.611 -5.743 2.584 1.00 61.66 86 SER A O 1
ATOM 697 N N . SER A 1 87 ? 4.168 -7.376 2.721 1.00 57.22 87 SER A N 1
ATOM 698 C CA . SER A 1 87 ? 4.372 -7.275 4.168 1.00 57.22 87 SER A CA 1
ATOM 699 C C . SER A 1 87 ? 4.823 -5.857 4.551 1.00 57.22 87 SER A C 1
ATOM 701 O O . SER A 1 87 ? 5.970 -5.452 4.346 1.00 57.22 87 SER A O 1
ATOM 703 N N . GLY A 1 88 ? 3.866 -5.046 5.008 1.00 59.00 88 GLY A N 1
ATOM 704 C CA . GLY A 1 88 ? 4.045 -3.649 5.411 1.00 59.00 88 GLY A CA 1
ATOM 705 C C . GLY A 1 88 ? 4.105 -2.606 4.286 1.00 59.00 88 GLY A C 1
ATOM 706 O O . GLY A 1 88 ? 3.862 -1.431 4.552 1.00 59.00 88 GLY A O 1
ATOM 707 N N . THR A 1 89 ? 4.391 -2.977 3.031 1.00 64.31 89 THR A N 1
ATOM 708 C CA . THR A 1 89 ? 4.581 -1.981 1.956 1.00 64.31 89 THR A CA 1
ATOM 709 C C . THR A 1 89 ? 3.290 -1.250 1.609 1.00 64.31 89 THR A C 1
ATOM 711 O O . THR A 1 89 ? 3.316 -0.027 1.517 1.00 64.31 89 THR A O 1
ATOM 714 N N . LEU A 1 90 ? 2.175 -1.973 1.451 1.00 64.81 90 LEU A N 1
ATOM 715 C CA . LEU A 1 90 ? 0.870 -1.374 1.137 1.00 64.81 90 LEU A CA 1
ATOM 716 C C . LEU A 1 90 ? 0.266 -0.642 2.344 1.00 64.81 90 LEU A C 1
ATOM 718 O O . LEU A 1 90 ? -0.365 0.398 2.169 1.00 64.81 90 LEU A O 1
ATOM 722 N N . ILE A 1 91 ? 0.548 -1.113 3.565 1.00 60.66 91 ILE A N 1
ATOM 723 C CA . ILE A 1 91 ? 0.150 -0.449 4.819 1.00 60.66 91 ILE A CA 1
ATOM 724 C C . ILE A 1 91 ? 0.731 0.968 4.881 1.00 60.66 91 ILE A C 1
ATOM 726 O O . ILE A 1 91 ? 0.040 1.903 5.266 1.00 60.66 91 ILE A O 1
ATOM 730 N N . GLY A 1 92 ? 1.969 1.158 4.418 1.00 60.59 92 GLY A N 1
ATOM 731 C CA . GLY A 1 92 ? 2.612 2.472 4.375 1.00 60.59 92 GLY A CA 1
ATOM 732 C C . GLY A 1 92 ? 2.026 3.466 3.370 1.00 60.59 92 GLY A C 1
ATOM 733 O O . GLY A 1 92 ? 2.483 4.608 3.332 1.00 60.59 92 GLY A O 1
ATOM 734 N N . PHE A 1 93 ? 1.048 3.054 2.556 1.00 64.19 93 PHE A N 1
ATOM 735 C CA . PHE A 1 93 ? 0.251 3.969 1.746 1.00 64.19 93 PHE A CA 1
ATOM 736 C C . PHE A 1 93 ? -1.041 4.387 2.447 1.00 64.19 93 PHE A C 1
ATOM 738 O O . PHE A 1 93 ? -1.600 5.401 2.061 1.00 64.19 93 PHE A O 1
ATOM 745 N N . VAL A 1 94 ? -1.524 3.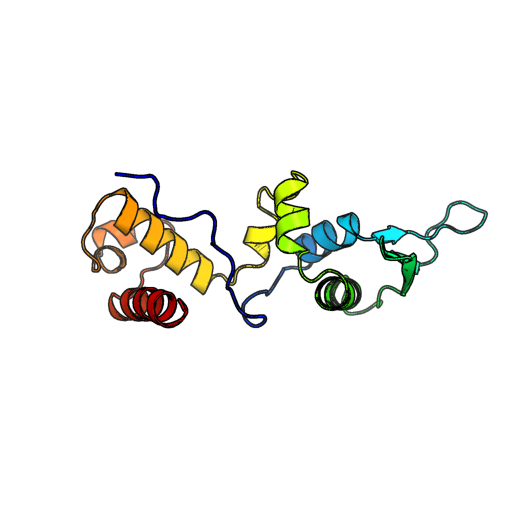664 3.454 1.00 66.62 94 VAL A N 1
ATOM 746 C CA . VAL A 1 94 ? -2.754 4.023 4.168 1.00 66.62 94 VAL A CA 1
ATOM 747 C C . VAL A 1 94 ? -2.483 5.242 5.054 1.00 66.62 94 VAL A C 1
ATOM 749 O O . VAL A 1 94 ? -1.540 5.236 5.847 1.00 66.62 94 VAL A O 1
ATOM 752 N N . ASP A 1 95 ? -3.293 6.300 4.933 1.00 70.12 95 ASP A N 1
ATOM 753 C CA . ASP A 1 95 ? -3.195 7.439 5.850 1.00 70.12 95 ASP A CA 1
ATOM 754 C C . ASP A 1 95 ? -3.379 6.993 7.311 1.00 70.12 95 ASP A C 1
ATOM 756 O O . ASP A 1 95 ? -4.184 6.108 7.620 1.00 70.12 95 ASP A O 1
ATOM 760 N N . LYS A 1 96 ? -2.658 7.654 8.225 1.00 70.88 96 LYS A N 1
ATOM 761 C CA . LYS A 1 96 ? -2.641 7.325 9.655 1.00 70.88 96 LYS A CA 1
ATOM 762 C C . LYS A 1 96 ? -4.044 7.235 10.246 1.00 70.88 96 LYS A C 1
ATOM 764 O O . LYS A 1 96 ? -4.314 6.302 10.996 1.00 70.88 96 LYS A O 1
ATOM 769 N N . LYS A 1 97 ? -4.943 8.162 9.896 1.00 76.38 97 LYS A N 1
ATOM 770 C CA . LYS A 1 97 ? -6.315 8.167 10.415 1.00 76.38 97 LYS A CA 1
ATOM 771 C C . LYS A 1 97 ? -7.058 6.900 10.001 1.00 76.38 97 LYS A C 1
ATOM 773 O O . LYS A 1 97 ? -7.693 6.267 10.835 1.00 76.38 97 LYS A O 1
ATOM 778 N N . SER A 1 98 ? -6.932 6.507 8.738 1.00 75.12 98 SER A N 1
ATOM 779 C CA . SER A 1 98 ? -7.584 5.302 8.211 1.00 75.12 98 SER A CA 1
ATOM 780 C C . SER A 1 98 ? -7.006 4.032 8.842 1.00 75.12 98 SER A C 1
ATOM 782 O O . SER A 1 98 ? -7.757 3.125 9.180 1.00 75.12 98 SER A O 1
ATOM 784 N N . SER A 1 99 ? -5.691 3.992 9.079 1.00 75.00 99 SER A N 1
ATOM 785 C CA . SER A 1 99 ? -5.030 2.878 9.772 1.00 75.00 99 SER A CA 1
ATOM 786 C C . SER A 1 99 ? -5.509 2.719 11.221 1.00 75.00 99 SER A C 1
ATOM 788 O O . SER A 1 99 ? -5.790 1.602 11.656 1.00 75.00 99 SER A O 1
ATOM 790 N N . ILE A 1 100 ? -5.653 3.829 11.951 1.00 79.94 100 ILE A N 1
ATOM 791 C CA . ILE A 1 100 ? -6.182 3.842 13.322 1.00 79.94 100 ILE A CA 1
ATOM 792 C C . ILE A 1 100 ? -7.631 3.345 13.345 1.00 79.94 100 ILE A C 1
ATOM 794 O O . ILE A 1 100 ? -7.967 2.483 14.149 1.00 79.94 100 ILE A O 1
ATOM 798 N N . ILE A 1 101 ? -8.478 3.859 12.448 1.00 79.50 101 ILE A N 1
ATOM 799 C CA . ILE A 1 101 ? -9.891 3.462 12.363 1.00 79.50 101 ILE A CA 1
ATOM 800 C C . ILE A 1 101 ? -10.017 1.971 12.056 1.00 79.50 101 ILE A C 1
ATOM 802 O O . ILE A 1 101 ? -10.752 1.273 12.746 1.00 79.50 101 ILE A O 1
ATOM 806 N N . PHE A 1 102 ? -9.262 1.47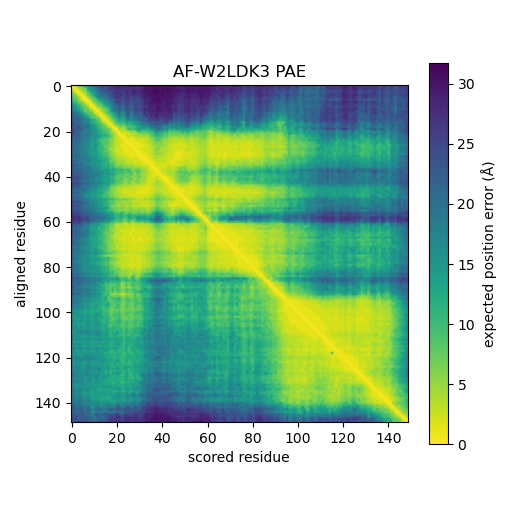2 11.074 1.00 78.25 102 PHE A N 1
ATOM 807 C CA . PHE A 1 102 ? -9.258 0.053 10.731 1.00 78.25 102 PHE A CA 1
ATOM 808 C C . PHE A 1 102 ? -8.841 -0.818 11.921 1.00 78.25 102 PHE A C 1
ATOM 810 O O . PHE A 1 102 ? -9.510 -1.799 12.218 1.00 78.25 102 PHE A O 1
ATOM 817 N N . SER A 1 103 ? -7.786 -0.426 12.639 1.00 80.81 103 SER A N 1
ATOM 818 C CA . SER A 1 103 ? -7.298 -1.179 13.803 1.00 80.81 103 SER A CA 1
ATOM 819 C C . SER A 1 103 ? -8.334 -1.227 14.933 1.00 80.81 103 SER A C 1
ATOM 821 O O . SER A 1 103 ? -8.500 -2.256 15.583 1.00 80.81 103 SER A O 1
ATOM 823 N N . TRP A 1 104 ? -9.073 -0.133 15.147 1.00 85.69 104 TRP A N 1
ATOM 824 C CA . TRP A 1 104 ? -10.174 -0.111 16.109 1.00 85.69 104 TRP A CA 1
ATOM 825 C C . TRP A 1 104 ? -11.352 -0.986 15.677 1.00 85.69 104 TRP A C 1
ATOM 827 O O . TRP A 1 104 ? -11.880 -1.722 16.507 1.00 85.69 104 TRP A O 1
ATOM 837 N N . ILE A 1 105 ? -11.749 -0.935 14.402 1.00 81.81 105 ILE A N 1
ATOM 838 C CA . ILE A 1 105 ? -12.840 -1.762 13.864 1.00 81.81 105 ILE A CA 1
ATOM 839 C C . ILE A 1 105 ? -12.483 -3.248 13.951 1.00 81.81 105 ILE A C 1
ATOM 841 O O . ILE A 1 105 ? -13.292 -4.033 14.439 1.00 81.81 105 ILE A O 1
ATOM 845 N N . ASP A 1 106 ? -11.272 -3.623 13.537 1.00 80.19 106 ASP A N 1
ATOM 846 C CA . ASP A 1 106 ? -10.775 -5.000 13.601 1.00 80.19 106 ASP A CA 1
ATOM 847 C C . ASP A 1 106 ? -10.854 -5.555 15.028 1.00 80.19 106 ASP A C 1
ATOM 849 O O . ASP A 1 106 ? -11.388 -6.643 15.245 1.00 80.19 106 ASP A O 1
ATOM 853 N N . TRP A 1 107 ? -10.428 -4.768 16.020 1.00 83.94 107 TRP A N 1
ATOM 854 C CA . TRP A 1 107 ? -10.492 -5.174 17.420 1.00 83.94 107 TRP A CA 1
ATOM 855 C C . TRP A 1 107 ? -11.933 -5.279 17.935 1.00 83.94 107 TRP A C 1
ATOM 857 O O . TRP A 1 107 ? -12.298 -6.275 18.565 1.00 83.94 107 TRP A O 1
ATOM 867 N N . VAL A 1 108 ? -12.769 -4.276 17.648 1.00 83.25 108 VAL A N 1
ATOM 868 C CA . VAL A 1 108 ? -14.175 -4.250 18.077 1.00 83.25 108 VAL A CA 1
ATOM 869 C C . VAL A 1 108 ? -14.938 -5.455 17.530 1.00 83.25 108 VAL A C 1
ATOM 871 O O . VAL A 1 108 ? -15.643 -6.122 18.285 1.00 83.25 108 VAL A O 1
ATOM 874 N N . VAL A 1 109 ? -14.749 -5.777 16.249 1.00 78.62 109 VAL A N 1
ATOM 875 C CA . VAL A 1 109 ? -15.407 -6.907 15.583 1.00 78.62 109 VAL A CA 1
ATOM 876 C C . VAL A 1 109 ? -14.844 -8.242 16.071 1.00 78.62 109 VAL A C 1
ATOM 878 O O . VAL A 1 109 ? -15.613 -9.124 16.448 1.00 78.62 109 VAL A O 1
ATOM 881 N N . SER A 1 110 ? -13.517 -8.392 16.128 1.00 77.38 110 SER A N 1
ATOM 882 C CA . SER A 1 110 ? -12.867 -9.658 16.502 1.00 77.38 110 SER A CA 1
ATOM 883 C C . SER A 1 110 ? -13.145 -10.074 17.945 1.00 77.38 110 SER A C 1
ATOM 885 O O . SER A 1 110 ? -13.224 -11.264 18.246 1.00 77.38 110 SER A O 1
ATOM 887 N N . CYS A 1 111 ? -13.304 -9.103 18.847 1.00 83.00 111 CYS A N 1
ATOM 888 C CA . CYS A 1 111 ? -13.574 -9.353 20.260 1.00 83.00 111 CYS A CA 1
ATOM 889 C C . CYS A 1 111 ? -15.037 -9.108 20.661 1.00 83.00 111 CYS A C 1
ATOM 891 O O . CYS A 1 111 ? -15.354 -9.229 21.843 1.00 83.00 111 CYS A O 1
ATOM 893 N N . ASN A 1 112 ? -15.918 -8.782 19.706 1.00 81.94 112 ASN A N 1
ATOM 894 C CA . ASN A 1 112 ? -17.328 -8.457 19.944 1.00 81.94 112 ASN A CA 1
ATOM 895 C C . ASN A 1 112 ? -17.521 -7.409 21.063 1.00 81.94 112 ASN A C 1
ATOM 897 O O . ASN A 1 112 ? -18.267 -7.612 22.024 1.00 81.94 112 ASN A O 1
ATOM 901 N N . LEU A 1 113 ? -16.779 -6.305 20.965 1.00 85.81 113 LEU A N 1
ATOM 902 C CA . LEU A 1 113 ? -16.760 -5.218 21.947 1.00 85.81 113 LEU A CA 1
ATOM 903 C C . LEU A 1 113 ? -17.805 -4.144 21.603 1.00 85.81 113 LEU A C 1
ATOM 905 O O . LEU A 1 113 ? -18.247 -4.053 20.458 1.00 85.81 113 LEU A O 1
ATOM 909 N N . PRO A 1 114 ? -18.218 -3.301 22.566 1.00 84.19 114 PRO A N 1
ATOM 910 C CA . PRO A 1 114 ? -19.130 -2.200 22.271 1.00 84.19 114 PRO A CA 1
ATOM 911 C C . PRO A 1 114 ? -18.469 -1.141 21.373 1.00 84.19 114 PRO A C 1
ATOM 913 O O . PRO A 1 114 ? -17.269 -0.892 21.469 1.00 84.19 114 PRO A O 1
ATOM 916 N N . PHE A 1 115 ? -19.260 -0.445 20.550 1.00 80.50 115 PHE A N 1
ATOM 917 C CA . PHE A 1 115 ? -18.747 0.590 19.636 1.00 80.50 115 PHE A CA 1
ATOM 918 C C . PHE A 1 115 ? -18.095 1.788 20.343 1.00 80.50 115 PHE A C 1
ATOM 920 O O . PHE A 1 115 ? -17.237 2.443 19.759 1.00 80.50 115 PHE A O 1
ATOM 927 N N . ASN A 1 116 ? -18.431 2.026 21.614 1.00 86.06 116 ASN A N 1
ATOM 928 C CA . ASN A 1 116 ? -17.802 3.053 22.449 1.00 86.06 116 ASN A CA 1
ATOM 929 C C . ASN A 1 116 ? -16.450 2.629 23.052 1.00 86.06 116 ASN A C 1
ATOM 931 O O . ASN A 1 116 ? -15.826 3.399 23.784 1.00 86.06 116 ASN A O 1
ATOM 935 N N . PHE A 1 117 ? -15.983 1.409 22.770 1.00 86.44 117 PHE A N 1
ATOM 936 C CA . PHE A 1 117 ? -14.729 0.880 23.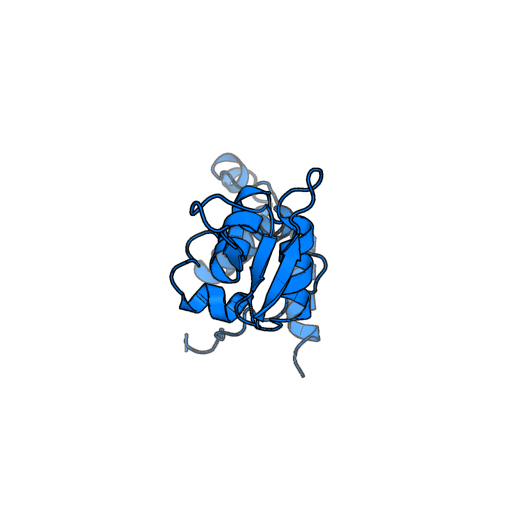298 1.00 86.44 117 PHE A CA 1
ATOM 937 C C . PHE A 1 117 ? -13.512 1.778 22.999 1.00 86.44 117 PHE A C 1
ATOM 939 O O . PHE A 1 117 ? -12.715 1.993 23.915 1.00 86.44 117 PHE A O 1
ATOM 946 N N . PRO A 1 118 ? -13.380 2.395 21.807 1.00 86.62 118 PRO A N 1
ATOM 947 C CA . PRO A 1 118 ? -12.259 3.296 21.504 1.00 86.62 118 PRO A CA 1
ATOM 948 C C . PRO A 1 118 ? -12.287 4.643 22.249 1.00 86.62 118 PRO A C 1
ATOM 950 O O . PRO A 1 118 ? -11.289 5.366 22.242 1.00 86.62 118 PRO A O 1
ATOM 953 N N . GLU A 1 119 ? -13.397 4.974 22.919 1.00 87.88 119 GLU A N 1
ATOM 954 C CA . GLU A 1 119 ? -13.535 6.146 23.800 1.00 87.88 119 GLU A CA 1
ATOM 955 C C . GLU A 1 119 ? -13.277 5.804 25.276 1.00 87.88 119 GLU A C 1
ATOM 957 O O . GLU A 1 119 ? -13.198 6.693 26.126 1.00 87.88 119 GLU A O 1
ATOM 962 N N . ASN A 1 120 ? -13.121 4.518 25.611 1.00 89.06 120 ASN A N 1
ATOM 963 C CA . ASN A 1 120 ? -12.917 4.085 26.984 1.00 89.06 120 ASN A CA 1
ATOM 964 C C . ASN A 1 120 ? -11.553 4.559 27.514 1.00 89.06 120 ASN A C 1
ATOM 966 O O . ASN A 1 120 ? -10.497 4.119 27.056 1.00 89.06 120 ASN A O 1
ATOM 970 N N . HIS A 1 121 ? -11.573 5.407 28.543 1.00 87.31 121 HIS A N 1
ATOM 971 C CA . HIS A 1 121 ? -10.366 6.022 29.100 1.00 87.31 121 HIS A CA 1
ATOM 972 C C . HIS A 1 121 ? -9.321 5.003 29.592 1.00 87.31 121 HIS A C 1
ATOM 974 O O . HIS A 1 121 ? -8.120 5.237 29.472 1.00 87.31 121 HIS A O 1
ATOM 980 N N . THR A 1 122 ? -9.749 3.855 30.124 1.00 86.00 122 THR A N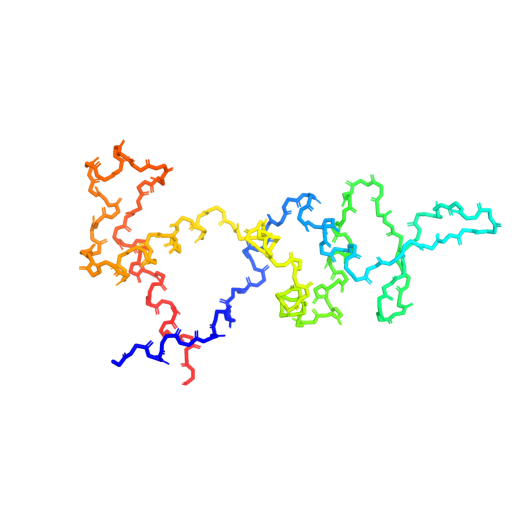 1
ATOM 981 C CA . THR A 1 122 ? -8.832 2.789 30.550 1.00 86.00 122 THR A CA 1
ATOM 982 C C . THR A 1 122 ? -8.149 2.152 29.346 1.00 86.00 122 THR A C 1
ATOM 984 O O . THR A 1 122 ? -6.936 1.974 29.360 1.00 86.00 122 THR A O 1
ATOM 987 N N . VAL A 1 123 ? -8.895 1.860 28.281 1.00 86.38 123 VAL A N 1
ATOM 988 C CA . VAL A 1 123 ? -8.340 1.275 27.050 1.00 86.38 123 VAL A CA 1
ATOM 989 C C . VAL A 1 123 ? -7.349 2.241 26.409 1.00 86.38 123 VAL A C 1
ATOM 991 O O . VAL A 1 123 ? -6.217 1.856 26.129 1.00 86.38 123 VAL A O 1
ATOM 994 N N . VAL A 1 124 ? -7.737 3.511 26.264 1.00 87.06 124 VAL A N 1
ATOM 995 C CA . VAL A 1 124 ? -6.892 4.579 25.706 1.00 87.06 124 VAL A CA 1
ATOM 996 C C . VAL A 1 124 ? -5.605 4.758 26.516 1.00 87.06 124 VAL A C 1
ATOM 998 O O . VAL A 1 124 ? -4.545 4.982 25.944 1.00 87.06 124 VAL A O 1
ATOM 1001 N N . LYS A 1 125 ? -5.663 4.606 27.845 1.00 87.69 125 LYS A N 1
ATOM 1002 C CA . LYS A 1 125 ? -4.485 4.693 28.719 1.00 87.69 125 LYS A CA 1
ATOM 1003 C C . LYS A 1 125 ? -3.457 3.581 28.468 1.00 87.69 125 LYS A C 1
ATOM 1005 O O . LYS A 1 125 ? -2.269 3.815 28.677 1.00 87.69 125 LYS A O 1
ATOM 1010 N N . TYR A 1 126 ? -3.897 2.383 28.084 1.00 86.81 126 TYR A N 1
ATOM 1011 C CA . TYR A 1 126 ? -3.028 1.204 27.960 1.00 86.81 126 TYR A CA 1
ATOM 1012 C C . TYR A 1 126 ? -2.720 0.794 26.512 1.00 86.81 126 TYR A C 1
ATOM 1014 O O . TYR A 1 126 ? -1.892 -0.089 26.298 1.00 86.81 126 TYR A O 1
ATOM 1022 N N . THR A 1 127 ? -3.344 1.428 25.521 1.00 86.69 127 THR A N 1
ATOM 1023 C CA . THR A 1 127 ? -3.079 1.197 24.095 1.00 86.69 127 THR A CA 1
ATOM 1024 C C . THR A 1 127 ? -2.152 2.263 23.506 1.00 86.69 127 THR A C 1
ATOM 1026 O O . THR A 1 127 ? -2.047 3.377 24.011 1.00 86.69 127 THR A O 1
ATOM 1029 N N . THR A 1 128 ? -1.473 1.932 22.407 1.00 82.94 128 THR A N 1
ATOM 1030 C CA . THR A 1 128 ? -0.693 2.892 21.606 1.00 82.94 128 THR A CA 1
ATOM 1031 C C . THR A 1 128 ? -1.552 3.636 20.580 1.00 82.94 128 THR A C 1
ATOM 1033 O O . THR A 1 128 ? -1.077 4.581 19.947 1.00 82.94 128 THR A O 1
ATOM 1036 N N . MET A 1 129 ? -2.808 3.219 20.397 1.00 82.50 129 MET A N 1
ATOM 1037 C CA . MET A 1 129 ? -3.744 3.846 19.467 1.00 82.50 129 MET A CA 1
ATOM 1038 C C . MET A 1 129 ? -4.392 5.093 20.086 1.00 82.50 129 MET A C 1
ATOM 1040 O O . MET A 1 129 ? -4.837 5.048 21.232 1.00 82.50 129 MET A O 1
ATOM 1044 N N . PRO A 1 130 ? -4.501 6.212 19.350 1.00 84.50 130 PRO A N 1
ATOM 1045 C CA . PRO A 1 130 ? -5.247 7.365 19.833 1.00 84.50 130 PRO A CA 1
ATOM 1046 C C . PRO A 1 130 ? -6.742 7.035 19.930 1.00 84.50 130 PRO A C 1
ATOM 1048 O O . PRO A 1 130 ? -7.253 6.194 19.180 1.00 84.50 130 PRO A O 1
ATOM 1051 N N . SER A 1 131 ? -7.436 7.716 20.846 1.00 84.81 131 SER A N 1
ATOM 1052 C CA . SER A 1 131 ? -8.884 7.577 20.996 1.00 84.81 131 SER A CA 1
ATOM 1053 C C . SER A 1 131 ? -9.610 7.954 19.707 1.00 84.81 131 SER A C 1
ATOM 1055 O O . SER A 1 131 ? -9.155 8.789 18.918 1.00 84.81 131 SER A O 1
ATOM 1057 N N . LEU A 1 132 ? -10.756 7.319 19.495 1.00 84.88 132 LEU A N 1
ATOM 1058 C CA . LEU A 1 132 ? -11.588 7.530 18.322 1.00 84.88 132 LEU A CA 1
ATOM 1059 C C . LEU A 1 132 ? -13.040 7.642 18.775 1.00 84.88 132 LEU A C 1
ATOM 1061 O O . LEU A 1 132 ? -13.483 6.817 19.567 1.00 84.88 132 LEU A O 1
ATOM 1065 N N . SER A 1 133 ? -13.771 8.649 18.291 1.00 81.50 133 SER A N 1
ATOM 1066 C CA . SER A 1 133 ? -15.176 8.809 18.674 1.00 81.50 133 SER A CA 1
ATOM 1067 C C . SER A 1 133 ? -16.047 7.706 18.079 1.00 81.50 133 SER A C 1
ATOM 1069 O O . SER A 1 133 ? -15.815 7.289 16.938 1.00 81.50 133 SER A O 1
ATOM 1071 N N . THR A 1 134 ? -17.093 7.296 18.802 1.00 78.62 134 THR A N 1
ATOM 1072 C CA . THR A 1 134 ? -18.092 6.341 18.291 1.00 78.62 134 THR A CA 1
ATOM 1073 C C . THR A 1 134 ? -18.668 6.817 16.952 1.00 78.62 134 THR A C 1
ATOM 1075 O O . THR A 1 134 ? -18.722 6.058 15.988 1.00 78.62 134 THR A O 1
ATOM 1078 N N . GLU A 1 135 ? -18.954 8.118 16.831 1.00 77.31 135 GLU A N 1
ATOM 1079 C CA . GLU A 1 135 ? -19.456 8.737 15.596 1.00 77.31 135 GLU A CA 1
ATOM 1080 C C . GLU A 1 135 ? -18.497 8.554 14.401 1.00 77.31 135 GLU A C 1
ATOM 1082 O O . GLU A 1 135 ? -18.925 8.406 13.255 1.00 77.31 135 GLU A O 1
ATOM 1087 N N . SER A 1 136 ? -17.181 8.543 14.645 1.00 74.44 136 SER A N 1
ATOM 1088 C CA . SER A 1 136 ? -16.191 8.294 13.591 1.00 74.44 136 SER A CA 1
ATOM 1089 C C . SER A 1 136 ? -16.211 6.841 13.126 1.00 74.44 136 SER A C 1
ATOM 1091 O O . SER A 1 136 ? -15.987 6.589 11.950 1.00 74.44 136 SER A O 1
ATOM 1093 N N . ILE A 1 137 ? -16.482 5.889 14.014 1.00 72.69 137 ILE A N 1
ATOM 1094 C CA . ILE A 1 137 ? -16.563 4.463 13.673 1.00 72.69 137 ILE A CA 1
ATOM 1095 C C . ILE A 1 137 ? -17.836 4.196 12.876 1.00 72.69 137 ILE A C 1
ATOM 1097 O O . ILE A 1 137 ? -17.775 3.613 11.795 1.00 72.69 137 ILE A O 1
ATOM 1101 N N . GLU A 1 138 ? -18.972 4.700 13.357 1.00 72.94 138 GLU A N 1
ATOM 1102 C CA . GLU A 1 138 ? -20.271 4.562 12.695 1.00 72.94 138 GLU A CA 1
ATOM 1103 C C . GLU A 1 138 ? -20.247 5.137 11.275 1.00 72.94 138 GLU A C 1
ATOM 1105 O O . GLU A 1 138 ? -20.655 4.466 10.329 1.00 72.94 138 GLU A O 1
ATOM 1110 N N . LYS A 1 139 ? -19.676 6.335 11.085 1.00 74.00 139 LYS A N 1
ATOM 1111 C CA . LYS A 1 139 ? -19.534 6.957 9.757 1.00 74.00 139 LYS A CA 1
ATOM 1112 C C . LYS A 1 139 ? -18.769 6.094 8.755 1.00 74.00 139 LYS A C 1
ATOM 1114 O O . LYS A 1 139 ? -19.074 6.141 7.564 1.00 74.00 139 LYS A O 1
ATOM 1119 N N . TYR A 1 140 ? -17.760 5.352 9.205 1.00 66.31 140 TYR A N 1
ATOM 1120 C CA . TYR A 1 140 ? -16.987 4.478 8.325 1.00 66.31 140 TYR A CA 1
ATOM 1121 C C . TYR A 1 140 ? -17.726 3.167 8.058 1.00 66.31 140 TYR A C 1
ATOM 1123 O O . TYR A 1 140 ? -17.816 2.769 6.904 1.00 66.31 140 TYR A O 1
ATOM 1131 N N . LEU A 1 141 ? -18.336 2.553 9.076 1.00 66.81 141 LEU A N 1
ATOM 1132 C CA . LEU A 1 141 ? -19.122 1.326 8.904 1.00 66.81 141 LEU A CA 1
ATOM 1133 C C . LEU A 1 141 ? -20.338 1.527 7.982 1.00 66.81 141 LEU A C 1
ATOM 1135 O O . LEU A 1 141 ? -20.651 0.651 7.182 1.00 66.81 141 LEU A O 1
ATOM 1139 N N . ILE A 1 142 ? -20.996 2.689 8.046 1.00 61.81 142 ILE A N 1
ATOM 1140 C CA . ILE A 1 142 ? -22.133 3.026 7.174 1.00 61.81 142 ILE A CA 1
ATOM 1141 C C . ILE A 1 142 ? -21.671 3.251 5.728 1.00 61.81 142 ILE A C 1
ATOM 1143 O O . ILE A 1 142 ? -22.294 2.740 4.800 1.00 61.81 142 ILE A O 1
ATOM 1147 N N . ARG A 1 143 ? -20.545 3.948 5.519 1.00 56.81 143 ARG A N 1
ATOM 1148 C CA . ARG A 1 143 ? -19.987 4.190 4.175 1.00 56.81 143 ARG A CA 1
ATOM 1149 C C . ARG A 1 143 ? -19.610 2.913 3.428 1.00 56.81 143 ARG A C 1
ATOM 1151 O O . ARG A 1 143 ? -19.758 2.882 2.212 1.00 56.81 143 ARG A O 1
ATOM 1158 N N . GLU A 1 144 ? -19.137 1.885 4.127 1.00 50.94 144 GLU A N 1
ATOM 1159 C CA . GLU A 1 144 ? -18.829 0.588 3.506 1.00 50.94 144 GLU A CA 1
ATOM 1160 C C . GLU A 1 144 ? -20.102 -0.156 3.059 1.00 50.94 144 GLU A C 1
ATOM 1162 O O . GLU A 1 144 ? -20.061 -0.931 2.107 1.00 50.94 144 GLU A O 1
ATOM 1167 N N . ASN A 1 145 ? -21.249 0.115 3.693 1.00 48.72 145 ASN A N 1
ATOM 1168 C CA . ASN A 1 145 ? -22.528 -0.520 3.368 1.00 48.72 145 ASN A CA 1
ATOM 1169 C C . ASN A 1 145 ? -23.255 0.149 2.186 1.00 48.72 145 ASN A C 1
ATOM 1171 O O . ASN A 1 145 ? -24.010 -0.511 1.479 1.00 48.72 145 ASN A O 1
ATOM 1175 N N . GLU A 1 146 ? -23.016 1.440 1.938 1.00 43.16 146 GLU A N 1
ATOM 1176 C CA . GLU A 1 146 ? -23.616 2.184 0.814 1.00 43.16 146 GLU A CA 1
ATOM 1177 C C . GLU A 1 146 ? -22.843 2.032 -0.512 1.00 43.16 146 GLU A C 1
ATOM 1179 O O . GLU A 1 146 ? -23.278 2.528 -1.551 1.00 43.16 146 GLU A O 1
ATOM 1184 N N . GLY A 1 147 ? -21.693 1.347 -0.493 1.00 42.19 147 GLY A N 1
ATOM 1185 C CA . GLY A 1 147 ? -20.864 1.060 -1.669 1.00 42.19 147 GLY A CA 1
ATOM 1186 C C . GLY A 1 147 ? -21.059 -0.332 -2.282 1.00 42.19 147 GLY A C 1
ATOM 1187 O O . GLY A 1 147 ? -20.357 -0.669 -3.239 1.00 42.19 147 GLY A O 1
ATOM 1188 N N . ALA A 1 148 ? -21.966 -1.153 -1.747 1.00 29.95 148 ALA A N 1
ATOM 1189 C CA . ALA A 1 148 ? -22.275 -2.470 -2.295 1.00 29.95 148 ALA A CA 1
ATOM 1190 C C . ALA A 1 148 ? -23.410 -2.367 -3.340 1.00 29.95 148 ALA A C 1
ATOM 1192 O O . ALA A 1 148 ? -24.449 -1.789 -3.018 1.00 29.95 148 ALA A O 1
ATOM 1193 N N . PRO A 1 149 ? -23.229 -2.876 -4.578 1.00 38.03 149 PRO A N 1
ATOM 1194 C CA . PRO A 1 149 ? -24.321 -3.000 -5.543 1.00 38.03 149 PRO A CA 1
ATOM 1195 C C . PRO A 1 149 ? -25.395 -3.994 -5.086 1.00 38.03 149 PRO A C 1
ATOM 1197 O O . PRO A 1 149 ? -25.041 -4.966 -4.375 1.00 38.03 149 PRO A O 1
#

Radius of gyration: 19.69 Å; Cα contacts (8 Å, |Δi|>4): 131; chains: 1; bounding box: 54×36×53 Å

Nearest PDB structures (foldseek):
  7yfz-assembly1_y  TM=3.495E-01  e=6.702E+00  uncultured cyanophage
  6wzm-assembly1_E  TM=2.587E-01  e=3.205E+00  Homo sapiens

Solvent-accessible surface area (backbone atoms only — not comparable to full-atom values): 9051 Å² total; per-residue (Å²): 139,88,82,75,91,58,101,65,92,78,79,78,65,95,85,45,68,64,46,47,73,73,36,36,42,57,57,38,56,72,47,35,44,76,37,56,51,99,80,70,44,80,67,58,33,29,34,33,79,89,68,52,74,46,72,63,50,94,84,60,57,46,55,67,57,44,53,48,42,62,73,74,37,82,59,47,66,59,56,38,52,75,64,71,61,33,81,63,40,62,58,43,21,50,36,68,67,59,52,53,50,48,56,52,50,52,49,29,62,76,66,71,49,62,74,56,52,49,60,33,66,70,54,41,72,76,46,93,57,79,67,44,57,46,70,62,52,51,57,51,61,51,54,64,61,75,70,61,133